Protein AF-A0A2K8XPC2-F1 (afdb_monomer_lite)

Sequence (151 aa):
MKENIKFSKEDTLYLNNLIKKIEDLEKYNDTEKNNITRNIITILVGLISVLVAFKGVNSPYTHVHLLFSATLISISLAILSGIVSLFRQVEESHRILMFQRENLSRRLNGNLHEKFEKDFPPKKMFLIFEYLFYIFSSLSIVLLAMYGILK

Radius of gyration: 24.39 Å; chains: 1; bounding box: 59×28×72 Å

Structure (mmCIF, N/CA/C/O backbone):
data_AF-A0A2K8XPC2-F1
#
_entry.id   AF-A0A2K8XPC2-F1
#
loop_
_atom_site.group_PDB
_atom_site.id
_atom_site.type_symbol
_atom_site.label_atom_id
_atom_site.label_alt_id
_atom_site.label_comp_id
_atom_site.label_asym_id
_atom_site.label_entity_id
_atom_site.label_seq_id
_atom_site.pdbx_PDB_ins_code
_atom_site.Cartn_x
_atom_site.Cartn_y
_atom_site.Cartn_z
_atom_site.occupancy
_atom_site.B_iso_or_equiv
_atom_site.auth_seq_id
_atom_site.auth_comp_id
_atom_site.auth_asym_id
_atom_site.auth_atom_id
_atom_site.pdbx_PDB_model_num
ATOM 1 N N . MET A 1 1 ? -26.076 4.222 46.287 1.00 39.81 1 MET A N 1
ATOM 2 C CA . MET A 1 1 ? -26.802 2.956 46.064 1.00 39.81 1 MET A CA 1
ATOM 3 C C . MET A 1 1 ? -26.461 2.510 44.646 1.00 39.81 1 MET A C 1
ATOM 5 O O . MET A 1 1 ? -26.926 3.140 43.712 1.00 39.81 1 MET A O 1
ATOM 9 N N . LYS A 1 2 ? -25.508 1.582 44.467 1.00 42.78 2 LYS A N 1
ATOM 10 C CA . LYS A 1 2 ? -25.155 1.060 43.134 1.00 42.78 2 LYS A CA 1
ATOM 11 C C . LYS A 1 2 ? -26.204 0.007 42.787 1.00 42.78 2 LYS A C 1
ATOM 13 O O . LYS A 1 2 ? -26.205 -1.053 43.408 1.00 42.78 2 LYS A O 1
ATOM 18 N N . GLU A 1 3 ? -27.128 0.328 41.887 1.00 47.31 3 GLU A N 1
ATOM 19 C CA . GLU A 1 3 ? -28.036 -0.673 41.329 1.00 47.31 3 GLU A CA 1
ATOM 20 C C . GLU A 1 3 ? -27.206 -1.777 40.676 1.00 47.31 3 GLU A C 1
ATOM 22 O O . GLU A 1 3 ? -26.305 -1.526 39.874 1.00 47.31 3 GLU A O 1
ATOM 27 N N . ASN A 1 4 ? -27.470 -3.010 41.092 1.00 50.19 4 ASN A N 1
ATOM 28 C CA . ASN A 1 4 ? -26.804 -4.193 40.582 1.00 5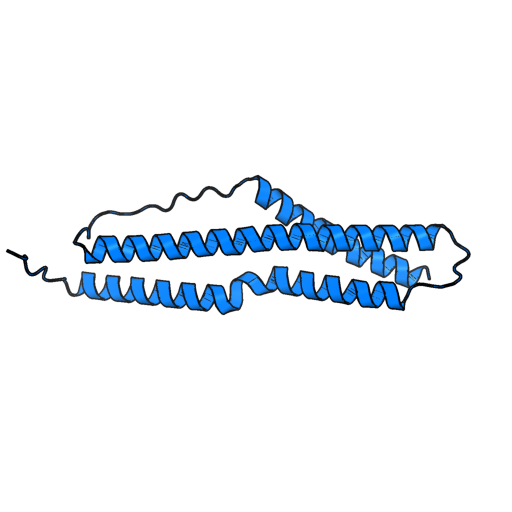0.19 4 ASN A CA 1
ATOM 29 C C . ASN A 1 4 ? -27.424 -4.488 39.210 1.00 50.19 4 ASN A C 1
ATOM 31 O O . ASN A 1 4 ? -28.465 -5.140 39.126 1.00 50.19 4 ASN A O 1
ATOM 35 N N . ILE A 1 5 ? -26.840 -3.923 38.151 1.00 60.69 5 ILE A N 1
ATOM 36 C CA . ILE A 1 5 ? -27.282 -4.131 36.769 1.00 60.69 5 ILE A CA 1
ATOM 37 C C . ILE A 1 5 ? -27.156 -5.629 36.464 1.00 60.69 5 ILE A C 1
ATOM 39 O O . ILE A 1 5 ? -26.062 -6.158 36.267 1.00 60.69 5 ILE A O 1
ATOM 43 N N . LYS A 1 6 ? -28.287 -6.341 36.474 1.00 66.38 6 LYS A N 1
ATOM 44 C CA . LYS A 1 6 ? -28.372 -7.740 36.050 1.00 66.38 6 LYS A CA 1
ATOM 45 C C . LYS A 1 6 ? -28.413 -7.765 34.526 1.00 66.38 6 LYS A C 1
ATOM 47 O O . LYS A 1 6 ? -29.462 -7.534 33.935 1.00 66.38 6 LYS A O 1
ATOM 52 N N . PHE A 1 7 ? -27.275 -8.046 33.903 1.00 65.81 7 PHE A N 1
ATOM 53 C CA . PHE A 1 7 ? -27.209 -8.280 32.462 1.00 65.81 7 PHE A CA 1
ATOM 54 C C . PHE A 1 7 ? -28.013 -9.531 32.083 1.00 65.81 7 PHE A C 1
ATOM 56 O O . PHE A 1 7 ? -27.899 -10.574 32.737 1.00 65.81 7 PHE A O 1
ATOM 63 N N . SER A 1 8 ? -28.807 -9.442 31.014 1.00 77.62 8 SER A N 1
ATOM 64 C CA . SER A 1 8 ? -29.453 -10.609 30.412 1.00 77.62 8 SER A CA 1
ATOM 65 C C . SER A 1 8 ? -28.401 -11.565 29.824 1.00 77.62 8 SER A C 1
ATOM 67 O O . SER A 1 8 ? -27.278 -11.174 29.483 1.00 77.62 8 SER A O 1
ATOM 69 N N . LYS A 1 9 ? -28.766 -12.842 29.638 1.00 78.38 9 LYS A N 1
ATOM 70 C CA . LYS A 1 9 ? -27.956 -13.790 28.845 1.00 78.38 9 LYS A CA 1
ATOM 71 C C . LYS A 1 9 ? -27.686 -13.264 27.428 1.00 78.38 9 LYS A C 1
ATOM 73 O O . LYS A 1 9 ? -26.629 -13.530 26.869 1.00 78.38 9 LYS A O 1
ATOM 78 N N . GLU A 1 10 ? -28.614 -12.496 26.868 1.00 77.94 10 GLU A N 1
ATOM 79 C CA . GLU A 1 10 ? -28.463 -11.881 25.545 1.00 77.94 10 GLU A CA 1
ATOM 80 C C . GLU A 1 10 ? -27.453 -10.724 25.565 1.00 77.94 10 GLU A C 1
ATOM 82 O O . GLU A 1 10 ? -26.595 -10.641 24.685 1.00 77.94 10 GLU A O 1
ATOM 87 N N . ASP A 1 11 ? -27.472 -9.894 26.613 1.00 76.25 11 ASP A N 1
ATOM 88 C CA . ASP A 1 11 ? -26.533 -8.776 26.769 1.00 76.25 11 ASP A CA 1
ATOM 89 C C . ASP A 1 11 ? -25.096 -9.266 26.968 1.00 76.25 11 ASP A C 1
ATOM 91 O O . ASP A 1 11 ? -24.157 -8.725 26.384 1.00 76.25 11 ASP A O 1
ATOM 95 N N . THR A 1 12 ? -24.922 -10.321 27.768 1.00 80.06 12 THR A N 1
ATOM 96 C CA . THR A 1 12 ? -23.609 -10.943 28.010 1.00 80.06 12 THR A CA 1
ATOM 97 C C . THR A 1 12 ? -23.042 -11.594 26.750 1.00 80.06 12 THR A C 1
ATOM 99 O O . THR A 1 12 ? -21.858 -11.427 26.452 1.00 80.06 12 THR A O 1
ATOM 102 N N . LEU A 1 13 ? -23.878 -12.277 25.962 1.00 83.19 13 LEU A N 1
ATOM 103 C CA . LEU A 1 13 ? -23.478 -12.835 24.670 1.00 83.19 13 LEU A CA 1
ATOM 104 C C . LEU A 1 13 ? -23.059 -11.731 23.687 1.00 83.19 13 LEU A C 1
ATOM 106 O O . LEU A 1 13 ? -22.034 -11.848 23.014 1.00 83.19 13 LEU A O 1
ATOM 110 N N . TYR A 1 14 ? -23.818 -10.637 23.629 1.00 77.12 14 TYR A N 1
ATOM 111 C CA . TYR A 1 14 ? -23.506 -9.501 22.767 1.00 77.12 14 TYR A CA 1
ATOM 112 C C . TYR A 1 14 ? -22.215 -8.780 23.186 1.00 77.12 14 TYR A C 1
ATOM 114 O O . TYR A 1 14 ? -21.392 -8.449 22.331 1.00 77.12 14 TYR A O 1
ATOM 122 N N . LEU A 1 15 ? -21.997 -8.581 24.490 1.00 80.81 15 LEU A N 1
ATOM 123 C CA . LEU A 1 15 ? -20.759 -8.018 25.040 1.00 80.81 15 LEU A CA 1
ATOM 124 C C . LEU A 1 15 ? -19.542 -8.878 24.692 1.00 80.81 15 LEU A C 1
ATOM 126 O O . LEU A 1 15 ? -18.541 -8.344 24.220 1.00 80.81 15 LEU A O 1
ATOM 130 N N . ASN A 1 16 ? -19.646 -10.200 24.839 1.00 85.06 16 ASN A N 1
ATOM 131 C CA . ASN A 1 16 ? -18.579 -11.119 24.444 1.00 85.06 16 ASN A CA 1
ATOM 132 C C . ASN A 1 16 ? -18.283 -11.042 22.939 1.00 85.06 16 ASN A C 1
ATOM 134 O O . ASN A 1 16 ? -17.119 -11.041 22.542 1.00 85.06 16 ASN A O 1
ATOM 138 N N . ASN A 1 17 ? -19.311 -10.904 22.096 1.00 85.25 17 ASN A N 1
ATOM 139 C CA . ASN A 1 17 ? -19.127 -10.707 20.656 1.00 85.25 17 ASN A CA 1
ATOM 140 C C . ASN A 1 17 ? -18.446 -9.367 20.330 1.00 85.25 17 ASN A C 1
ATOM 142 O O . ASN A 1 17 ? -17.618 -9.310 19.423 1.00 85.25 17 ASN A O 1
ATOM 146 N N . LEU A 1 18 ? -18.760 -8.295 21.065 1.00 81.75 18 LEU A N 1
ATOM 147 C CA . LEU A 1 18 ? -18.097 -6.992 20.938 1.00 81.75 18 LEU A CA 1
ATOM 148 C C . LEU A 1 18 ? -16.624 -7.053 21.350 1.00 81.75 18 LEU A C 1
ATOM 150 O O . LEU A 1 18 ? -15.778 -6.538 20.625 1.00 81.75 18 LEU A O 1
ATOM 154 N N . ILE A 1 19 ? -16.321 -7.696 22.480 1.00 87.19 19 ILE A N 1
ATOM 155 C CA . ILE A 1 19 ? -14.948 -7.894 22.966 1.00 87.19 19 ILE A CA 1
ATOM 156 C C . ILE A 1 19 ? -14.147 -8.683 21.936 1.00 87.19 19 ILE A C 1
ATOM 158 O O . ILE A 1 19 ? -13.106 -8.216 21.484 1.00 87.19 19 ILE A O 1
ATOM 162 N N . LYS A 1 20 ? -14.686 -9.818 21.478 1.00 88.56 20 LYS A N 1
ATOM 163 C CA . LYS A 1 20 ? -14.045 -10.637 20.449 1.00 88.56 20 LYS A CA 1
ATOM 164 C C . LYS A 1 20 ? -13.814 -9.848 19.161 1.00 88.56 20 LYS A C 1
ATOM 166 O O . LYS A 1 20 ? -12.740 -9.915 18.586 1.00 88.56 20 LYS A O 1
ATOM 171 N N . LYS A 1 21 ? -14.781 -9.027 18.743 1.00 83.81 21 LYS A N 1
ATOM 172 C CA . LYS A 1 21 ? -14.632 -8.153 17.573 1.00 83.81 21 LYS A CA 1
ATOM 173 C C . LYS A 1 21 ? -13.529 -7.107 17.754 1.00 83.81 21 LYS A C 1
ATOM 175 O O . LYS A 1 21 ? -12.854 -6.786 16.783 1.00 83.81 21 LYS A O 1
ATOM 180 N N . ILE A 1 22 ? -13.354 -6.552 18.953 1.00 86.19 22 ILE A N 1
ATOM 181 C CA . ILE A 1 22 ? -12.257 -5.618 19.249 1.00 86.19 22 ILE A CA 1
ATOM 182 C C . ILE A 1 22 ? -10.915 -6.349 19.196 1.00 86.19 22 ILE A C 1
ATOM 184 O O . ILE A 1 22 ? -10.009 -5.860 18.531 1.00 86.19 22 ILE A O 1
ATOM 188 N N . GLU A 1 23 ? -10.808 -7.525 19.819 1.00 85.81 23 GLU A N 1
ATOM 189 C CA . GLU A 1 23 ? -9.597 -8.356 19.768 1.00 85.81 23 GLU A CA 1
ATOM 190 C C . GLU A 1 23 ? -9.244 -8.767 18.333 1.00 85.81 23 GLU A C 1
ATOM 192 O O . GLU A 1 23 ? -8.084 -8.698 17.929 1.00 85.81 23 GLU A O 1
ATOM 197 N N . ASP A 1 24 ? -10.246 -9.155 17.543 1.00 84.44 24 ASP A N 1
ATOM 198 C CA . ASP A 1 24 ? -10.077 -9.501 16.136 1.00 84.44 24 ASP A CA 1
ATOM 199 C C . ASP A 1 24 ? -9.631 -8.275 15.328 1.00 84.44 24 ASP A C 1
ATOM 201 O O . ASP A 1 24 ? -8.732 -8.388 14.503 1.00 84.44 24 ASP A O 1
ATOM 205 N N . LEU A 1 25 ? -10.192 -7.085 15.578 1.00 80.44 25 LEU A N 1
ATOM 206 C CA . LEU A 1 25 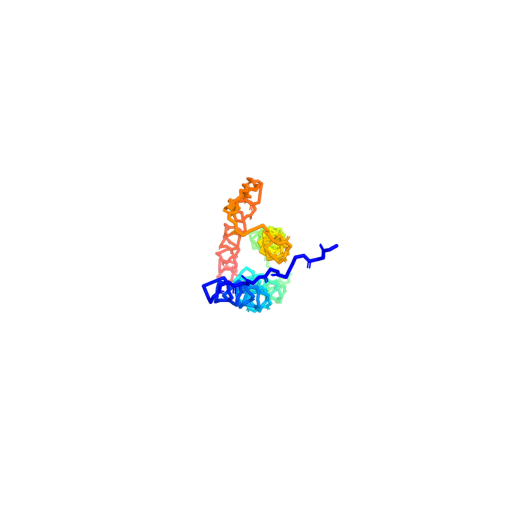? -9.772 -5.841 14.919 1.00 80.44 25 LEU A CA 1
ATOM 207 C C . LEU A 1 25 ? -8.357 -5.404 15.317 1.00 80.44 25 LEU A C 1
ATOM 209 O O . LEU A 1 25 ? -7.634 -4.888 14.468 1.00 80.44 25 LEU A O 1
ATOM 213 N N . GLU A 1 26 ? -7.959 -5.606 16.573 1.00 78.94 26 GLU A N 1
ATOM 214 C CA . GLU A 1 26 ? -6.596 -5.362 17.058 1.00 78.94 26 GLU A CA 1
ATOM 215 C C . GLU A 1 26 ? -5.601 -6.286 16.357 1.00 78.94 26 GLU A C 1
ATOM 217 O O . GLU A 1 26 ? -4.661 -5.808 15.723 1.00 78.94 26 GLU A O 1
ATOM 222 N N . LYS A 1 27 ? -5.876 -7.595 16.346 1.00 77.69 27 LYS A N 1
ATOM 223 C CA . LYS A 1 27 ? -5.049 -8.576 15.629 1.00 77.69 27 LYS A CA 1
ATOM 224 C C . LYS A 1 27 ? -4.999 -8.308 14.128 1.00 77.69 27 LYS A C 1
ATOM 226 O O . LYS A 1 27 ? -3.940 -8.426 13.517 1.00 77.69 27 LYS A O 1
ATOM 231 N N . TYR A 1 28 ? -6.127 -7.949 13.522 1.00 67.88 28 TYR A N 1
ATOM 232 C CA . TYR A 1 28 ? -6.236 -7.723 12.082 1.00 67.88 28 TYR A CA 1
ATOM 233 C C . TYR A 1 28 ? -5.528 -6.438 11.627 1.00 67.88 28 TYR A C 1
ATOM 235 O O . TYR A 1 28 ? -4.959 -6.403 10.532 1.00 67.88 28 TYR A O 1
ATOM 243 N N . ASN A 1 29 ? -5.504 -5.403 12.476 1.00 64.75 29 ASN A N 1
ATOM 244 C CA . ASN A 1 29 ? -4.685 -4.207 12.257 1.00 64.75 29 ASN A CA 1
ATOM 245 C C . ASN A 1 29 ? -3.193 -4.514 12.240 1.00 64.75 29 ASN A C 1
ATOM 247 O O . ASN A 1 29 ? -2.459 -3.937 11.435 1.00 64.75 29 ASN A O 1
ATOM 251 N N . ASP A 1 30 ? -2.769 -5.431 13.105 1.00 59.78 30 ASP A N 1
ATOM 252 C CA . ASP A 1 30 ? -1.370 -5.818 13.214 1.00 59.78 30 ASP A CA 1
ATOM 253 C C . ASP A 1 30 ? -0.913 -6.734 12.067 1.00 59.78 30 ASP A C 1
ATOM 255 O O . ASP A 1 30 ? 0.286 -6.789 11.789 1.00 59.78 30 ASP A O 1
ATOM 259 N N . THR A 1 31 ? -1.822 -7.438 11.373 1.00 56.59 31 THR A N 1
ATOM 260 C CA . THR A 1 31 ? -1.418 -8.585 10.535 1.00 56.59 31 THR A CA 1
ATOM 261 C C . THR A 1 31 ? -1.828 -8.579 9.060 1.00 56.59 31 THR A C 1
ATOM 263 O O . THR A 1 31 ? -1.047 -9.101 8.265 1.00 56.59 31 THR A O 1
ATOM 266 N N . GLU A 1 32 ? -2.966 -8.009 8.629 1.00 56.19 32 GLU A N 1
ATOM 267 C CA . GLU A 1 32 ? -3.480 -8.331 7.275 1.00 56.19 32 GLU A CA 1
ATOM 268 C C . GLU A 1 32 ? -3.832 -7.154 6.360 1.00 56.19 32 GLU A C 1
ATOM 270 O O . GLU A 1 32 ? -3.458 -7.175 5.183 1.00 56.19 32 GLU A O 1
ATOM 275 N N . LYS A 1 33 ? -4.510 -6.103 6.839 1.00 53.56 33 LYS A N 1
ATOM 276 C CA . LYS A 1 33 ? -5.032 -5.074 5.912 1.00 53.56 33 LYS A CA 1
ATOM 277 C C . LYS A 1 33 ? -3.963 -4.163 5.302 1.00 53.56 33 LYS A C 1
ATOM 279 O O . LYS A 1 33 ? -4.150 -3.660 4.200 1.00 53.56 33 LYS A O 1
ATOM 284 N N . ASN A 1 34 ? -2.822 -4.014 5.970 1.00 58.69 34 ASN A N 1
ATOM 285 C CA . ASN A 1 34 ? -1.731 -3.141 5.530 1.00 58.69 34 ASN A CA 1
ATOM 286 C C . ASN A 1 34 ? -0.724 -3.825 4.588 1.00 58.69 34 ASN A C 1
ATOM 288 O O . ASN A 1 34 ? 0.245 -3.189 4.171 1.00 58.69 34 ASN A O 1
ATOM 292 N N . ASN A 1 35 ? -0.917 -5.101 4.237 1.00 68.88 35 ASN A N 1
ATOM 293 C CA . ASN A 1 35 ? 0.116 -5.855 3.525 1.00 68.88 35 ASN A CA 1
ATOM 294 C C . ASN A 1 35 ? 0.241 -5.470 2.051 1.00 68.88 35 ASN A C 1
ATOM 296 O O . ASN A 1 35 ? 1.356 -5.402 1.557 1.00 68.88 35 ASN A O 1
ATOM 300 N N . ILE A 1 36 ? -0.840 -5.158 1.330 1.00 81.00 36 ILE A N 1
ATOM 301 C CA . ILE A 1 36 ? -0.743 -4.955 -0.129 1.00 81.00 36 ILE A CA 1
ATOM 302 C C . ILE A 1 36 ? 0.032 -3.677 -0.470 1.00 81.00 36 ILE A C 1
ATOM 304 O O . ILE A 1 36 ? 1.041 -3.743 -1.170 1.00 81.00 36 ILE A O 1
ATOM 308 N N . THR A 1 37 ? -0.390 -2.518 0.048 1.00 83.25 37 THR A N 1
ATOM 309 C CA . THR A 1 37 ? 0.305 -1.242 -0.201 1.00 83.25 37 THR A CA 1
ATOM 310 C C . THR A 1 37 ? 1.746 -1.297 0.306 1.00 83.25 37 THR A C 1
ATOM 312 O O . THR A 1 37 ? 2.657 -0.853 -0.391 1.00 83.25 37 THR A O 1
ATOM 315 N N . ARG A 1 38 ? 1.979 -1.907 1.477 1.00 85.88 38 ARG A N 1
ATOM 316 C CA . ARG A 1 38 ? 3.323 -2.088 2.037 1.00 85.88 38 ARG A CA 1
ATOM 317 C C . ARG A 1 38 ? 4.194 -2.990 1.163 1.00 85.88 38 ARG A C 1
ATOM 319 O O . ARG A 1 38 ? 5.320 -2.610 0.872 1.00 85.88 38 ARG A O 1
ATOM 326 N N . ASN A 1 39 ? 3.666 -4.116 0.687 1.00 89.44 39 ASN A N 1
ATOM 327 C CA . ASN A 1 39 ? 4.377 -5.038 -0.201 1.00 89.44 39 ASN A CA 1
ATOM 328 C C . ASN A 1 39 ? 4.733 -4.365 -1.527 1.00 89.44 39 ASN A C 1
ATOM 330 O O . ASN A 1 39 ? 5.864 -4.497 -1.985 1.00 89.44 39 ASN A O 1
ATOM 334 N N . ILE A 1 40 ? 3.809 -3.601 -2.118 1.00 90.12 40 ILE A N 1
ATOM 335 C CA . ILE A 1 40 ? 4.087 -2.834 -3.338 1.00 90.12 40 ILE A CA 1
ATOM 336 C C . ILE A 1 40 ? 5.206 -1.818 -3.077 1.00 90.12 40 ILE A C 1
ATOM 338 O O . ILE A 1 40 ? 6.146 -1.754 -3.861 1.00 90.12 40 ILE A O 1
ATOM 342 N N . ILE A 1 41 ? 5.172 -1.076 -1.964 1.00 91.25 41 ILE A N 1
ATOM 343 C CA . ILE A 1 41 ? 6.258 -0.150 -1.600 1.00 91.25 41 ILE A CA 1
ATOM 344 C C . ILE A 1 41 ? 7.587 -0.898 -1.432 1.00 91.25 41 ILE A C 1
ATOM 346 O O . ILE A 1 41 ? 8.602 -0.445 -1.951 1.00 91.25 41 ILE A O 1
ATOM 350 N N . THR A 1 42 ? 7.601 -2.049 -0.758 1.00 91.94 42 THR A N 1
ATOM 351 C CA . THR A 1 42 ? 8.809 -2.875 -0.609 1.00 91.94 42 THR A CA 1
ATOM 352 C C . THR A 1 42 ? 9.365 -3.311 -1.965 1.00 91.94 42 THR A C 1
ATOM 354 O O . THR A 1 42 ? 10.571 -3.208 -2.189 1.00 91.94 42 THR A O 1
ATOM 357 N N . ILE A 1 43 ? 8.498 -3.731 -2.891 1.00 92.44 43 ILE A N 1
ATOM 358 C CA . ILE A 1 43 ? 8.887 -4.069 -4.264 1.00 92.44 43 ILE A CA 1
ATOM 359 C C . ILE A 1 43 ? 9.468 -2.836 -4.963 1.00 92.44 43 ILE A C 1
ATOM 361 O O . ILE A 1 43 ? 10.559 -2.923 -5.515 1.00 92.44 43 ILE A O 1
ATOM 365 N N . LEU A 1 44 ? 8.798 -1.682 -4.892 1.00 92.31 44 LEU A N 1
ATOM 366 C CA . LEU A 1 44 ? 9.258 -0.426 -5.494 1.00 92.31 44 LEU A CA 1
ATOM 367 C C . LEU A 1 44 ? 10.637 -0.001 -4.969 1.00 92.31 44 LEU A C 1
ATOM 369 O O . LEU A 1 44 ? 11.493 0.388 -5.759 1.00 92.31 44 LEU A O 1
ATOM 373 N N . VAL A 1 45 ? 10.889 -0.127 -3.663 1.00 92.56 45 VAL A N 1
ATOM 374 C CA . VAL A 1 45 ? 12.213 0.124 -3.070 1.00 92.56 45 VAL A CA 1
ATOM 375 C C . VAL A 1 45 ? 13.253 -0.856 -3.622 1.00 92.56 45 VAL A C 1
ATOM 377 O O . VAL A 1 45 ? 14.350 -0.441 -3.989 1.00 92.56 45 VAL A O 1
ATOM 380 N N . GLY A 1 46 ? 12.908 -2.139 -3.758 1.00 91.69 46 GLY A N 1
ATOM 381 C CA . GLY A 1 46 ? 13.766 -3.126 -4.419 1.00 91.69 46 GLY A CA 1
ATOM 382 C C . GLY A 1 46 ? 14.069 -2.771 -5.879 1.00 91.69 46 GLY A C 1
ATOM 383 O O . GLY A 1 46 ? 15.212 -2.899 -6.322 1.00 91.69 46 GLY A O 1
ATOM 384 N N . LEU A 1 47 ? 13.082 -2.248 -6.615 1.00 89.50 47 LEU A N 1
ATOM 385 C CA . LEU A 1 47 ? 13.257 -1.795 -7.996 1.00 89.50 47 LEU A CA 1
ATOM 386 C C . LEU A 1 47 ? 14.215 -0.605 -8.109 1.00 89.50 47 LEU A C 1
ATOM 388 O O . LEU A 1 47 ? 14.912 -0.512 -9.114 1.00 89.50 47 LEU A O 1
ATOM 392 N N . ILE A 1 48 ? 14.318 0.264 -7.096 1.00 90.94 48 ILE A N 1
ATOM 393 C CA . ILE A 1 48 ? 15.345 1.323 -7.072 1.00 90.94 48 ILE A CA 1
ATOM 394 C C . ILE A 1 48 ? 16.742 0.700 -7.069 1.00 90.94 48 ILE A C 1
ATOM 396 O O . ILE A 1 48 ? 17.594 1.116 -7.852 1.00 90.94 48 ILE A O 1
ATOM 400 N N . SER A 1 49 ? 16.976 -0.315 -6.232 1.00 88.88 49 SER A N 1
ATOM 401 C CA . SER A 1 49 ? 18.265 -1.017 -6.177 1.00 88.88 49 SER A CA 1
ATOM 402 C C . SER A 1 49 ? 18.617 -1.652 -7.522 1.00 88.88 49 SER A C 1
ATOM 404 O O . SER A 1 49 ? 19.751 -1.523 -7.982 1.00 88.88 49 SER A O 1
ATOM 406 N N . VAL A 1 50 ? 17.637 -2.277 -8.186 1.00 86.44 50 VAL A N 1
ATOM 407 C CA . VAL A 1 50 ? 17.802 -2.810 -9.548 1.00 86.44 50 VAL A CA 1
ATOM 408 C C . VAL A 1 50 ? 18.127 -1.677 -10.520 1.00 86.44 50 VAL A C 1
ATOM 410 O O . VAL A 1 50 ? 19.136 -1.735 -11.210 1.00 86.44 50 VAL A O 1
ATOM 413 N N . LEU A 1 51 ? 17.337 -0.605 -10.541 1.00 87.31 51 LEU A N 1
ATOM 414 C CA . LEU A 1 51 ? 17.544 0.527 -11.442 1.00 87.31 51 LEU A CA 1
ATOM 415 C C . LEU A 1 51 ? 18.962 1.110 -11.297 1.00 87.31 51 LEU A C 1
ATOM 417 O O . LEU A 1 51 ? 19.650 1.306 -12.296 1.00 87.31 51 LEU A O 1
ATOM 421 N N . VAL A 1 52 ? 19.433 1.315 -10.063 1.00 85.69 52 VAL A N 1
ATOM 42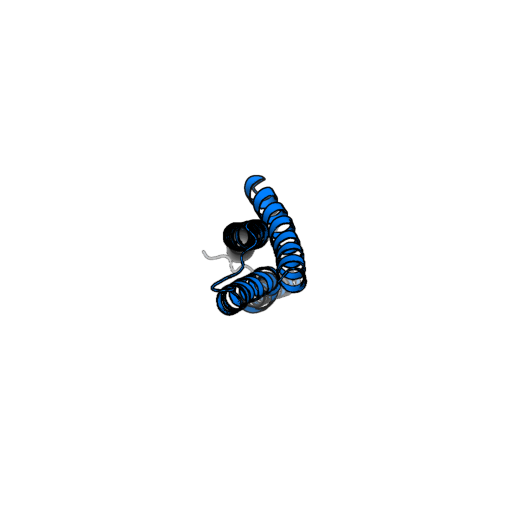2 C CA . VAL A 1 52 ? 20.782 1.826 -9.772 1.00 85.69 52 VAL A CA 1
ATOM 423 C C . VAL A 1 52 ? 21.870 0.843 -10.208 1.00 85.69 52 VAL A C 1
ATOM 425 O O . VAL A 1 52 ? 22.838 1.269 -10.839 1.00 85.69 52 VAL A O 1
ATOM 428 N N . ALA A 1 53 ? 21.710 -0.457 -9.944 1.00 84.62 53 ALA A N 1
ATOM 429 C CA . ALA A 1 53 ? 22.655 -1.485 -10.393 1.00 84.62 53 ALA A CA 1
ATOM 430 C C . ALA A 1 53 ? 22.744 -1.563 -11.927 1.00 84.62 53 ALA A C 1
ATOM 432 O O . ALA A 1 53 ? 23.810 -1.809 -12.490 1.00 84.62 53 ALA A O 1
ATOM 433 N N . PHE A 1 54 ? 21.633 -1.298 -12.614 1.00 78.25 54 PHE A N 1
ATOM 434 C CA . PHE A 1 54 ? 21.558 -1.265 -14.068 1.00 78.25 54 PHE A CA 1
ATOM 435 C C . PHE A 1 54 ? 21.914 0.103 -14.669 1.00 78.25 54 PHE A C 1
ATOM 437 O O . PHE A 1 54 ? 21.819 0.251 -15.889 1.00 78.25 54 PHE A O 1
ATOM 444 N N . LYS A 1 55 ? 22.392 1.088 -13.899 1.00 79.12 55 LYS A N 1
ATOM 445 C CA . LYS A 1 55 ? 22.834 2.375 -14.454 1.00 79.12 55 LYS A CA 1
ATOM 446 C C . LYS A 1 55 ? 24.013 2.166 -15.417 1.00 79.12 55 LYS A C 1
ATOM 448 O O . LYS A 1 55 ? 25.137 1.890 -15.007 1.00 79.12 55 LYS A O 1
ATOM 453 N N . GLY A 1 56 ? 23.761 2.292 -16.720 1.00 67.44 56 GLY A N 1
ATOM 454 C CA . GLY A 1 56 ? 24.806 2.230 -17.744 1.00 67.44 56 GLY A CA 1
ATOM 455 C C . GLY A 1 56 ? 25.728 3.445 -17.646 1.00 67.44 56 GLY A C 1
ATOM 456 O O . GLY A 1 56 ? 25.274 4.568 -17.840 1.00 67.44 56 GLY A O 1
ATOM 457 N N . VAL A 1 57 ? 27.013 3.221 -17.354 1.00 63.81 57 VAL A N 1
ATOM 458 C CA . VAL A 1 57 ? 28.007 4.295 -17.158 1.00 63.81 57 VAL A CA 1
ATOM 459 C C . VAL A 1 57 ? 28.213 5.121 -18.437 1.00 63.81 57 VAL A C 1
ATOM 461 O O . VAL A 1 57 ? 28.455 6.316 -18.340 1.00 63.81 57 VAL A O 1
ATOM 464 N N . ASN A 1 58 ? 28.018 4.524 -19.621 1.00 60.69 58 ASN A N 1
ATOM 465 C CA . ASN A 1 58 ? 28.348 5.135 -20.914 1.00 60.69 58 ASN A CA 1
ATOM 466 C C . ASN A 1 58 ? 27.289 4.870 -22.003 1.00 60.69 58 ASN A C 1
ATOM 468 O O . ASN A 1 58 ? 27.646 4.485 -23.113 1.00 60.69 58 ASN A O 1
ATOM 472 N N . SER A 1 59 ? 25.987 5.021 -21.721 1.00 65.88 59 SER A N 1
ATOM 473 C CA . SER A 1 59 ? 25.012 4.996 -22.827 1.00 65.88 59 SER A CA 1
ATOM 474 C C . SER A 1 59 ? 25.145 6.287 -23.649 1.00 65.88 59 SER A C 1
ATOM 476 O O . SER A 1 59 ? 24.948 7.365 -23.078 1.00 65.88 59 SER A O 1
ATOM 478 N N . PRO A 1 60 ? 25.462 6.211 -24.959 1.00 67.06 60 PRO A N 1
ATOM 479 C CA . PRO A 1 60 ? 25.579 7.386 -25.825 1.00 67.06 60 PRO A CA 1
ATOM 480 C C . PRO A 1 60 ? 24.211 8.002 -26.162 1.00 67.06 60 PRO A C 1
ATOM 482 O O . PRO A 1 60 ? 24.142 9.075 -26.757 1.00 67.06 60 PRO A O 1
ATOM 485 N N . TYR A 1 61 ? 23.113 7.338 -25.788 1.00 77.31 61 TYR A N 1
ATOM 486 C CA . TYR A 1 61 ? 21.759 7.740 -26.140 1.00 77.31 61 TYR A CA 1
ATOM 487 C C . TYR A 1 61 ? 21.099 8.547 -25.016 1.00 77.31 61 TYR A C 1
ATOM 489 O O . TYR A 1 61 ? 20.739 8.015 -23.963 1.00 77.31 61 TYR A O 1
ATOM 497 N N . THR A 1 62 ? 20.846 9.833 -25.270 1.00 78.94 62 THR A N 1
ATOM 498 C CA . THR A 1 62 ? 20.148 10.759 -24.354 1.00 78.94 62 THR A CA 1
ATOM 499 C C . THR A 1 62 ? 18.789 10.226 -23.882 1.00 78.94 62 THR A C 1
ATOM 501 O O . THR A 1 62 ? 18.399 10.435 -22.733 1.00 78.94 62 THR A O 1
ATOM 504 N N . HIS A 1 63 ? 18.079 9.478 -24.733 1.00 80.50 63 HIS A N 1
ATOM 505 C CA . HIS A 1 63 ? 16.777 8.890 -24.402 1.00 80.50 63 HIS A CA 1
ATOM 506 C C . HIS A 1 63 ? 16.846 7.870 -23.254 1.00 80.50 63 HIS A C 1
ATOM 508 O O . HIS A 1 63 ? 15.914 7.788 -22.457 1.00 80.50 63 HIS A O 1
ATOM 514 N N . VAL A 1 64 ? 17.962 7.147 -23.111 1.00 83.50 64 VAL A N 1
ATOM 515 C CA . VAL A 1 64 ? 18.160 6.160 -22.036 1.00 83.50 64 VAL A CA 1
ATOM 516 C C . VAL A 1 64 ? 18.331 6.857 -20.681 1.00 83.50 64 VAL A C 1
ATOM 518 O O . VAL A 1 64 ? 17.776 6.407 -19.680 1.00 83.50 64 VAL A O 1
ATOM 521 N N . HIS A 1 65 ? 19.021 8.004 -20.643 1.00 83.44 65 HIS A N 1
ATOM 522 C CA . HIS A 1 65 ? 19.161 8.826 -19.429 1.00 83.44 65 HIS A CA 1
ATOM 523 C C . HIS A 1 65 ? 17.843 9.493 -19.014 1.00 83.44 65 HIS A C 1
ATOM 525 O O . HIS A 1 65 ? 17.536 9.578 -17.820 1.00 83.44 65 HIS A O 1
ATOM 531 N N . LEU A 1 66 ? 17.037 9.926 -19.990 1.00 85.75 66 LEU A N 1
ATOM 532 C CA . LEU A 1 66 ? 15.693 10.458 -19.744 1.00 85.75 66 LEU A CA 1
ATOM 533 C C . LEU A 1 66 ? 14.760 9.383 -19.175 1.00 85.75 66 LEU A C 1
ATOM 535 O O . LEU A 1 66 ? 14.098 9.636 -18.171 1.00 85.75 66 LEU A O 1
ATOM 539 N N . LEU A 1 67 ? 14.752 8.178 -19.755 1.00 86.69 67 LEU A N 1
ATOM 540 C CA . LEU A 1 67 ? 13.975 7.041 -19.246 1.00 86.69 67 LEU A CA 1
ATOM 541 C C . LEU A 1 67 ? 14.399 6.643 -17.830 1.00 86.69 67 LEU A C 1
ATOM 543 O O . LEU A 1 67 ? 13.539 6.432 -16.974 1.00 86.69 67 LEU A O 1
ATOM 547 N N . PHE A 1 68 ? 15.704 6.602 -17.553 1.00 87.81 68 PHE A N 1
ATOM 548 C CA . PHE A 1 68 ? 16.226 6.337 -16.211 1.00 87.81 68 PHE A CA 1
ATOM 549 C C . PHE A 1 68 ? 15.694 7.352 -15.188 1.00 87.81 68 PHE A C 1
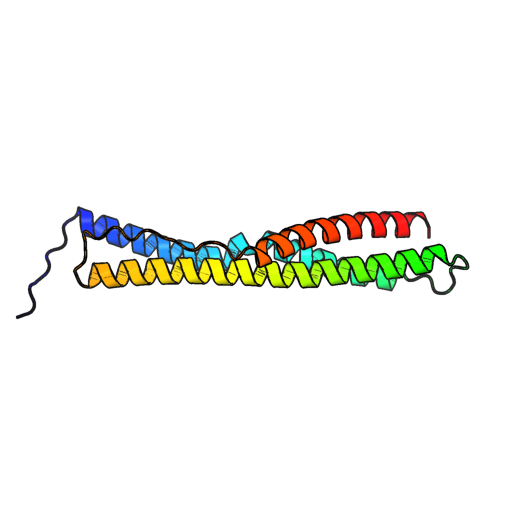ATOM 551 O O . PHE A 1 68 ? 15.142 6.977 -14.153 1.00 87.81 68 PHE A O 1
ATOM 558 N N . SER A 1 69 ? 15.803 8.644 -15.509 1.00 89.75 69 SER A N 1
ATOM 559 C CA . SER A 1 69 ? 15.360 9.734 -14.632 1.00 89.75 69 SER A CA 1
ATOM 560 C C . SER A 1 69 ? 13.841 9.722 -14.434 1.00 89.75 69 SER A C 1
ATOM 562 O O . SER A 1 69 ? 13.363 9.848 -13.308 1.00 89.75 69 SER A O 1
ATOM 564 N N . ALA A 1 70 ? 13.076 9.502 -15.508 1.00 90.62 70 ALA A N 1
ATOM 565 C CA . ALA A 1 70 ? 11.621 9.396 -15.456 1.00 90.62 70 ALA A CA 1
ATOM 566 C C . ALA A 1 70 ? 11.163 8.209 -14.594 1.00 90.62 70 ALA A C 1
ATOM 568 O O . ALA A 1 70 ? 10.246 8.357 -13.787 1.00 90.62 70 ALA A O 1
ATOM 569 N N . THR A 1 71 ? 11.835 7.058 -14.708 1.00 90.69 71 THR A N 1
ATOM 570 C CA . THR A 1 71 ? 11.556 5.871 -13.884 1.00 90.69 71 THR A CA 1
ATOM 571 C C . THR A 1 71 ? 11.818 6.164 -12.408 1.00 90.69 71 THR A C 1
ATOM 573 O O . THR A 1 71 ? 10.976 5.869 -11.564 1.00 90.69 71 THR A O 1
ATOM 576 N N . LE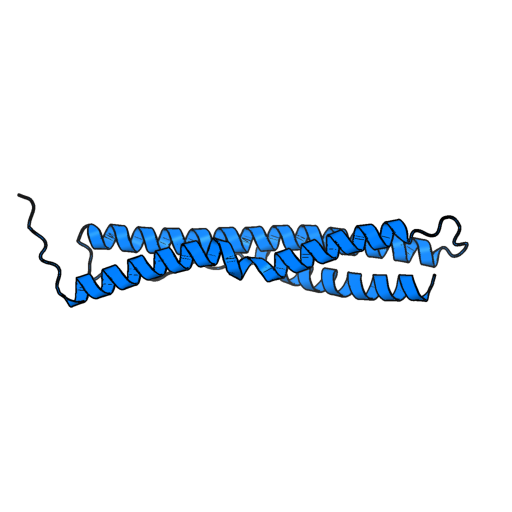U A 1 72 ? 12.939 6.817 -12.086 1.00 91.62 72 LEU A N 1
ATOM 577 C CA . LEU A 1 72 ? 13.301 7.165 -10.709 1.00 91.62 72 LEU A CA 1
ATOM 578 C C . LEU A 1 72 ? 12.285 8.133 -10.080 1.00 91.62 72 LEU A C 1
ATOM 580 O O . LEU A 1 72 ? 11.826 7.911 -8.956 1.00 91.62 72 LEU A O 1
ATOM 584 N N . ILE A 1 73 ? 11.881 9.171 -10.819 1.00 93.31 73 ILE A N 1
ATOM 585 C CA . ILE A 1 73 ? 10.857 10.130 -10.377 1.00 93.31 73 ILE A CA 1
ATOM 586 C C . ILE A 1 73 ? 9.511 9.423 -10.178 1.00 93.31 73 ILE A C 1
ATOM 588 O O . ILE A 1 73 ? 8.858 9.624 -9.155 1.00 93.31 73 ILE A O 1
ATOM 592 N N . SER A 1 74 ? 9.117 8.559 -11.117 1.00 93.69 74 SER A N 1
ATOM 593 C CA . SER A 1 74 ? 7.873 7.788 -11.046 1.00 93.69 74 SER A CA 1
ATOM 594 C C . SER A 1 74 ? 7.828 6.883 -9.809 1.00 93.69 74 SER A C 1
ATOM 596 O O . SER A 1 74 ? 6.859 6.937 -9.050 1.00 93.69 74 SER A O 1
ATOM 598 N N . ILE A 1 75 ? 8.902 6.128 -9.539 1.00 93.69 75 ILE A N 1
ATOM 599 C CA . ILE A 1 75 ? 9.006 5.278 -8.342 1.00 93.69 75 ILE A CA 1
ATOM 600 C C . ILE A 1 75 ? 8.945 6.127 -7.066 1.00 93.69 75 ILE A C 1
ATOM 602 O O . ILE A 1 75 ? 8.238 5.776 -6.124 1.00 93.69 75 ILE A O 1
ATOM 606 N N . SER A 1 76 ? 9.642 7.263 -7.035 1.00 92.94 76 SER A N 1
ATOM 607 C CA . SER A 1 76 ? 9.660 8.155 -5.868 1.00 92.94 76 SER A CA 1
ATOM 608 C C . SER A 1 76 ? 8.266 8.711 -5.556 1.00 92.94 76 SER A C 1
ATOM 610 O O . SER A 1 76 ? 7.832 8.697 -4.403 1.00 92.94 76 SER A O 1
ATOM 612 N N . LEU A 1 77 ? 7.528 9.143 -6.585 1.00 93.44 77 LEU A N 1
ATOM 613 C CA . LEU A 1 77 ? 6.146 9.609 -6.448 1.00 93.44 77 LEU A CA 1
ATOM 614 C C . LEU A 1 77 ? 5.200 8.485 -6.014 1.00 93.44 77 LEU A C 1
ATOM 616 O O . LEU A 1 77 ? 4.326 8.719 -5.174 1.00 93.44 77 LEU A O 1
ATOM 620 N N . ALA A 1 78 ? 5.391 7.265 -6.524 1.00 93.69 78 ALA A N 1
ATOM 621 C CA . ALA A 1 78 ? 4.649 6.093 -6.071 1.00 93.69 78 ALA A CA 1
ATOM 622 C C . ALA A 1 78 ? 4.914 5.818 -4.580 1.00 93.69 78 ALA A C 1
ATOM 624 O O . ALA A 1 78 ? 3.978 5.722 -3.799 1.00 93.69 78 ALA A O 1
ATOM 625 N N . ILE A 1 79 ? 6.169 5.785 -4.128 1.00 93.38 79 ILE A N 1
ATOM 626 C CA . ILE A 1 79 ? 6.479 5.534 -2.710 1.00 93.38 79 ILE A CA 1
ATOM 627 C C . ILE A 1 79 ? 5.862 6.612 -1.807 1.00 93.38 79 ILE A C 1
ATOM 629 O O . ILE A 1 79 ? 5.203 6.275 -0.823 1.00 93.38 79 ILE A O 1
ATOM 633 N N . LEU A 1 80 ? 6.013 7.896 -2.149 1.00 93.25 80 LEU A N 1
ATOM 634 C CA . LEU A 1 80 ? 5.457 8.998 -1.354 1.00 93.25 80 LEU A CA 1
ATOM 635 C C . LEU A 1 80 ? 3.928 8.926 -1.252 1.00 93.25 80 LEU A C 1
ATOM 637 O O . LEU A 1 80 ? 3.374 9.009 -0.155 1.00 93.25 80 LEU A O 1
ATOM 641 N N . SER A 1 81 ? 3.240 8.730 -2.378 1.00 91.88 81 SER A N 1
ATOM 642 C CA . SER A 1 81 ? 1.777 8.591 -2.392 1.00 91.88 81 SER A CA 1
ATOM 643 C C . SER A 1 81 ? 1.300 7.321 -1.675 1.00 91.88 81 SER A C 1
ATOM 645 O O . SER A 1 81 ? 0.302 7.363 -0.952 1.00 91.88 81 SER A O 1
ATOM 647 N N . GLY A 1 82 ? 2.048 6.221 -1.782 1.00 89.00 82 GLY A N 1
ATOM 648 C CA . GLY A 1 82 ? 1.794 4.973 -1.065 1.00 89.00 82 GLY A CA 1
ATOM 649 C C . GLY A 1 82 ? 1.908 5.121 0.453 1.00 89.00 82 GLY A C 1
ATOM 650 O O . GLY A 1 82 ? 1.042 4.637 1.179 1.00 89.00 82 GLY A O 1
ATOM 651 N N . ILE A 1 83 ? 2.920 5.844 0.946 1.00 90.06 83 ILE A N 1
ATOM 652 C CA . ILE A 1 83 ? 3.073 6.145 2.380 1.00 90.06 83 ILE A CA 1
ATOM 653 C C . ILE A 1 83 ? 1.878 6.959 2.889 1.00 90.06 83 ILE A C 1
ATOM 655 O O . ILE A 1 83 ? 1.306 6.628 3.926 1.00 90.06 83 ILE A O 1
ATOM 659 N N . VAL A 1 84 ? 1.454 7.991 2.152 1.00 89.19 84 VAL A N 1
ATOM 660 C CA . VAL A 1 84 ? 0.271 8.792 2.516 1.00 89.19 84 VAL A CA 1
ATOM 661 C C . VAL A 1 84 ? -0.997 7.929 2.551 1.00 89.19 84 VAL A C 1
ATOM 663 O O . VAL A 1 84 ? -1.814 8.068 3.463 1.00 89.19 84 VAL A O 1
ATOM 666 N N . SER A 1 85 ? -1.150 7.004 1.600 1.00 85.06 85 SER A N 1
ATOM 667 C CA . SER A 1 85 ? -2.261 6.043 1.585 1.00 85.06 85 SER A CA 1
ATOM 668 C C . SER A 1 85 ? -2.235 5.105 2.802 1.00 85.06 85 SER A C 1
ATOM 670 O O . SER A 1 85 ? -3.269 4.900 3.439 1.00 85.06 85 SER A O 1
ATOM 672 N N . LEU A 1 86 ? -1.057 4.607 3.200 1.00 84.81 86 LEU A N 1
ATOM 673 C CA . LEU A 1 86 ? -0.898 3.803 4.419 1.00 84.81 86 LEU A CA 1
ATOM 674 C C . LEU A 1 86 ? -1.295 4.579 5.678 1.00 84.81 86 LEU A C 1
ATOM 676 O O . LEU A 1 86 ? -2.008 4.041 6.523 1.00 84.81 86 LEU A O 1
ATOM 680 N N . PHE A 1 87 ? -0.902 5.851 5.793 1.00 84.12 87 PHE A N 1
ATOM 681 C CA . PHE A 1 87 ? -1.315 6.689 6.923 1.00 84.12 87 PHE A CA 1
ATOM 682 C C . PHE A 1 87 ? -2.838 6.796 7.035 1.00 84.12 87 PHE A C 1
ATOM 684 O O . PHE A 1 87 ? -3.363 6.697 8.144 1.00 84.12 87 PHE A O 1
ATOM 691 N N . ARG A 1 88 ? -3.562 6.918 5.911 1.00 82.06 88 ARG A N 1
ATOM 692 C CA . ARG A 1 88 ? -5.035 6.882 5.921 1.00 82.06 88 ARG A CA 1
ATOM 693 C C . ARG A 1 88 ? -5.558 5.562 6.472 1.00 82.06 88 ARG A C 1
ATOM 695 O O . ARG A 1 88 ? -6.457 5.582 7.303 1.00 82.06 88 ARG A O 1
ATOM 702 N N . GLN A 1 89 ? -5.034 4.432 5.999 1.00 78.81 89 GLN A N 1
ATOM 703 C CA . GLN A 1 89 ? -5.505 3.105 6.412 1.00 78.81 89 GLN A CA 1
ATOM 704 C C . GLN A 1 89 ? -5.289 2.873 7.914 1.00 78.81 89 GLN A C 1
ATOM 706 O O . GLN A 1 89 ? -6.179 2.360 8.598 1.00 78.81 89 GLN A O 1
ATOM 711 N N . VAL A 1 90 ? -4.144 3.317 8.443 1.00 82.81 90 VAL A N 1
ATOM 712 C CA . VAL A 1 90 ? -3.837 3.280 9.880 1.00 82.81 90 VAL A CA 1
ATOM 713 C C . VAL A 1 90 ? -4.776 4.200 10.663 1.00 82.81 90 VAL A C 1
ATOM 715 O O . VAL A 1 90 ? -5.362 3.768 11.655 1.00 82.81 90 VAL A O 1
ATOM 718 N N . GLU A 1 91 ? -4.970 5.444 10.211 1.00 82.56 91 GLU A N 1
ATOM 719 C CA . GLU A 1 91 ? -5.865 6.404 10.870 1.00 82.56 91 GLU A CA 1
ATOM 720 C C . GLU A 1 91 ? -7.314 5.898 10.885 1.00 82.56 91 GLU A C 1
ATOM 722 O O . GLU A 1 91 ? -7.979 5.939 11.922 1.00 82.56 91 GLU A O 1
ATOM 727 N N . GLU A 1 92 ? -7.804 5.395 9.752 1.00 80.38 92 GLU A N 1
ATOM 728 C CA . GLU A 1 92 ? -9.144 4.837 9.629 1.00 80.38 92 GLU A CA 1
ATOM 729 C C . GLU A 1 92 ? -9.312 3.688 10.612 1.00 80.38 92 GLU A C 1
ATOM 731 O O . GLU A 1 92 ? -10.221 3.721 11.438 1.00 80.38 92 GLU A O 1
ATOM 736 N N . SER A 1 93 ? -8.399 2.723 10.599 1.00 79.19 93 SER A N 1
ATOM 737 C CA . SER A 1 93 ? -8.520 1.547 11.450 1.00 79.19 93 SER A CA 1
ATOM 738 C C . SER A 1 93 ? -8.400 1.876 12.939 1.00 79.19 93 SER A C 1
ATOM 740 O O . SER A 1 93 ? -9.137 1.309 13.747 1.00 79.19 93 SER A O 1
ATOM 742 N N . HIS A 1 94 ? -7.555 2.842 13.309 1.00 83.69 94 HIS A N 1
ATOM 743 C CA . HIS A 1 94 ? -7.498 3.366 14.672 1.00 83.69 94 HIS A CA 1
ATOM 744 C C . HIS A 1 94 ? -8.831 4.007 15.089 1.00 83.69 94 HIS A C 1
ATOM 746 O O . HIS A 1 94 ? -9.334 3.730 16.178 1.00 83.69 94 HIS A O 1
ATOM 752 N N . ARG A 1 95 ? -9.467 4.794 14.208 1.00 83.50 95 ARG A N 1
ATOM 753 C CA . ARG A 1 95 ? -10.802 5.367 14.459 1.00 83.50 95 ARG A CA 1
ATOM 754 C C . ARG A 1 95 ? -11.869 4.285 14.632 1.00 83.50 95 ARG A C 1
ATOM 756 O O . ARG A 1 95 ? -12.707 4.409 15.522 1.00 83.50 95 ARG A O 1
ATOM 763 N N . ILE A 1 96 ? -11.846 3.217 13.823 1.00 83.06 96 ILE A N 1
ATOM 764 C CA . ILE A 1 96 ? -12.777 2.082 13.983 1.00 83.06 96 ILE A CA 1
ATOM 765 C C . ILE A 1 96 ? -12.611 1.456 15.365 1.00 83.06 96 ILE A C 1
ATOM 767 O O . ILE A 1 96 ? -13.604 1.227 16.053 1.00 83.06 96 ILE A O 1
ATOM 771 N N . LEU A 1 97 ? -11.371 1.185 15.761 1.00 84.06 97 LEU A N 1
ATOM 772 C CA . LEU A 1 97 ? -11.047 0.549 17.031 1.00 84.06 97 LEU A CA 1
ATOM 773 C C . LEU A 1 97 ? -11.485 1.417 18.215 1.00 84.06 97 LEU A C 1
ATOM 775 O O . LEU A 1 97 ? -12.170 0.923 19.110 1.00 84.06 97 LEU A O 1
ATOM 779 N N . MET A 1 98 ? -11.173 2.715 18.185 1.00 85.62 98 MET A N 1
ATOM 780 C CA . MET A 1 98 ? -11.599 3.666 19.216 1.00 85.62 98 MET A CA 1
ATOM 781 C C . MET A 1 98 ? -13.125 3.739 19.319 1.00 85.62 98 MET A C 1
ATOM 783 O O . MET A 1 98 ? -13.657 3.670 20.422 1.00 85.62 98 MET A O 1
ATOM 787 N N . PHE A 1 99 ? -13.837 3.761 18.188 1.00 85.44 99 PHE A N 1
ATOM 788 C CA . PHE A 1 99 ? -15.301 3.719 18.170 1.00 85.44 99 PHE A CA 1
ATOM 789 C C . PHE A 1 99 ? -15.864 2.429 18.791 1.00 85.44 99 PHE A C 1
ATOM 791 O O . PHE A 1 99 ? -16.815 2.479 19.567 1.00 85.44 99 PHE A O 1
ATOM 798 N N . GLN A 1 100 ? -15.279 1.260 18.498 1.00 83.69 100 GLN A N 1
ATOM 799 C CA . GLN A 1 100 ? -15.719 0.005 19.123 1.00 83.69 100 GLN A CA 1
ATOM 800 C C . GLN A 1 100 ? -15.434 -0.014 20.633 1.00 83.69 100 GLN A C 1
ATOM 802 O O . GLN A 1 100 ? -16.297 -0.431 21.405 1.00 83.69 100 GLN A O 1
ATOM 807 N N . ARG A 1 101 ? -14.265 0.477 21.069 1.00 86.62 101 ARG A N 1
ATOM 808 C CA . ARG A 1 101 ? -13.915 0.595 22.495 1.00 86.62 101 ARG A CA 1
ATOM 809 C C . ARG A 1 101 ? -14.839 1.560 23.235 1.00 86.62 101 ARG A C 1
ATOM 811 O O . ARG A 1 101 ? -15.277 1.258 24.343 1.00 86.62 101 ARG A O 1
ATOM 818 N N . GLU A 1 102 ? -15.168 2.692 22.624 1.00 86.31 102 GLU A N 1
ATOM 819 C CA . GLU A 1 102 ? -16.105 3.660 23.191 1.00 86.31 102 GLU A CA 1
ATOM 820 C C . GLU A 1 102 ? -17.512 3.065 23.319 1.00 86.31 102 GLU A C 1
ATOM 822 O O . GLU A 1 102 ? -18.119 3.155 24.387 1.00 86.31 102 GLU A O 1
ATOM 827 N N . ASN A 1 103 ? -17.996 2.374 22.284 1.00 84.00 103 ASN A N 1
ATOM 828 C CA . ASN A 1 103 ? -19.277 1.666 22.329 1.00 84.00 103 ASN A CA 1
ATOM 829 C C . ASN A 1 103 ? -19.315 0.601 23.430 1.00 84.00 103 ASN A C 1
ATOM 831 O O . ASN A 1 103 ? -20.326 0.470 24.122 1.00 84.00 103 ASN A O 1
ATOM 835 N N . LEU A 1 104 ? -18.225 -0.149 23.610 1.00 84.69 104 LEU A N 1
ATOM 836 C CA . LEU A 1 104 ? -18.106 -1.127 24.687 1.00 84.69 104 LEU A CA 1
ATOM 837 C C . LEU A 1 104 ? -18.161 -0.442 26.062 1.00 84.69 104 LEU A C 1
ATOM 839 O O . LEU A 1 104 ? -18.961 -0.838 26.907 1.00 84.69 104 LEU A O 1
ATOM 843 N N . SER A 1 105 ? -17.372 0.615 26.269 1.00 85.38 105 SER A N 1
ATOM 844 C CA . SER A 1 105 ? -17.330 1.378 27.525 1.00 85.38 105 SER A CA 1
ATOM 845 C C . SER A 1 105 ? -18.695 1.973 27.893 1.00 85.38 105 SER A C 1
ATOM 847 O O . SER A 1 105 ? -19.177 1.800 29.012 1.00 85.38 105 SER A O 1
ATOM 849 N N . ARG A 1 106 ? -19.381 2.609 26.936 1.00 82.19 106 ARG A N 1
ATOM 850 C CA . ARG A 1 106 ? -20.714 3.197 27.151 1.00 82.19 106 ARG A CA 1
ATOM 851 C C . ARG A 1 106 ? -21.767 2.147 27.523 1.00 82.19 106 ARG A C 1
ATOM 853 O O . ARG A 1 106 ? -22.602 2.409 28.387 1.00 82.19 106 ARG A O 1
ATOM 860 N N . ARG A 1 107 ? -21.696 0.947 26.937 1.00 80.38 107 ARG A N 1
ATOM 861 C CA . ARG A 1 107 ? -22.586 -0.177 27.281 1.00 80.38 107 ARG A CA 1
ATOM 862 C C . ARG A 1 107 ? -22.288 -0.764 28.657 1.00 80.38 107 ARG A C 1
ATOM 864 O O . ARG A 1 107 ? -23.224 -1.034 29.404 1.00 80.38 107 ARG A O 1
ATOM 871 N N . LEU A 1 108 ? -21.011 -0.903 29.021 1.00 82.69 108 LEU A N 1
ATOM 872 C CA . LEU A 1 108 ? -20.601 -1.312 30.372 1.00 82.69 108 LEU A CA 1
ATOM 873 C C . LEU A 1 108 ? -21.074 -0.316 31.446 1.00 82.69 108 LEU A C 1
ATOM 875 O O . LEU A 1 108 ? -21.376 -0.723 32.564 1.00 82.69 108 LEU A O 1
ATOM 879 N N . ASN A 1 109 ? -21.217 0.962 31.086 1.00 84.38 109 ASN A N 1
ATOM 880 C CA . ASN A 1 109 ? -21.765 2.012 31.948 1.00 84.38 109 ASN A CA 1
ATOM 881 C C . ASN A 1 109 ? -23.309 2.058 31.989 1.00 84.38 109 ASN A C 1
ATOM 883 O O . ASN A 1 109 ? -23.868 2.978 32.582 1.00 84.38 109 ASN A O 1
ATOM 887 N N . GLY A 1 110 ? -24.007 1.088 31.384 1.00 77.12 110 GLY A N 1
ATOM 888 C CA . GLY A 1 110 ? -25.463 0.927 31.495 1.00 77.12 110 GLY A CA 1
ATOM 889 C C . GLY A 1 110 ? -26.286 1.472 30.323 1.00 77.12 110 GLY A C 1
ATOM 890 O O . GLY A 1 110 ? -27.507 1.335 30.330 1.00 77.12 110 GLY A O 1
ATOM 891 N N . ASN A 1 111 ? -25.660 2.040 29.288 1.00 79.44 111 ASN A N 1
ATOM 892 C CA . ASN A 1 111 ? -26.380 2.533 28.111 1.00 79.44 111 ASN A CA 1
ATOM 893 C C . ASN A 1 111 ? -26.508 1.436 27.032 1.00 79.44 111 ASN A C 1
ATOM 895 O O . ASN A 1 111 ? -25.713 1.355 26.093 1.00 79.44 111 ASN A O 1
ATOM 899 N N . LEU A 1 112 ? -27.474 0.527 27.217 1.00 70.06 112 LEU A N 1
ATOM 900 C CA . LEU A 1 112 ? -27.599 -0.723 26.446 1.00 70.06 112 LEU A CA 1
ATOM 901 C C . LEU A 1 112 ? -28.371 -0.593 25.119 1.00 70.06 112 LEU A C 1
ATOM 903 O O . LEU A 1 112 ? -28.141 -1.383 24.197 1.00 70.06 112 LEU A O 1
ATOM 907 N N . HIS A 1 113 ? -29.260 0.396 25.002 1.00 64.06 113 HIS A N 1
ATOM 908 C CA . HIS A 1 113 ? -30.226 0.491 23.898 1.00 64.06 113 HIS A CA 1
ATOM 909 C C . HIS A 1 113 ? -29.857 1.487 22.796 1.00 64.06 113 HIS A C 1
ATOM 911 O O . HIS A 1 113 ? -30.480 1.477 21.734 1.00 64.06 113 HIS A O 1
ATOM 917 N N . GLU A 1 114 ? -28.833 2.314 22.997 1.00 68.38 114 GLU A N 1
ATOM 918 C CA . GLU A 1 114 ? -28.431 3.295 21.996 1.00 68.38 114 GLU A CA 1
ATOM 919 C C . GLU A 1 114 ? -27.712 2.601 20.819 1.00 68.38 114 GLU A C 1
ATOM 921 O O . GLU A 1 114 ? -26.732 1.854 20.982 1.00 68.38 114 GLU A O 1
ATOM 926 N N . LYS A 1 115 ? -28.247 2.797 19.606 1.00 63.50 115 LYS A N 1
ATOM 927 C CA . LYS A 1 115 ? -27.589 2.402 18.358 1.00 63.50 115 LYS A CA 1
ATOM 928 C C . LYS A 1 115 ? -26.636 3.520 17.960 1.00 63.50 115 LYS A C 1
ATOM 930 O O . LYS A 1 115 ? -27.068 4.573 17.509 1.00 63.50 115 LYS A O 1
ATOM 935 N N . PHE A 1 116 ? -25.343 3.270 18.111 1.00 64.88 116 PHE A N 1
ATOM 936 C CA . PHE A 1 116 ? -24.316 4.181 17.625 1.00 64.88 116 PHE A CA 1
ATOM 937 C C . PHE A 1 116 ? -24.052 3.881 16.152 1.00 64.88 116 PHE A C 1
ATOM 939 O O . PHE A 1 116 ? -23.502 2.829 15.812 1.00 64.88 116 PHE A O 1
ATOM 946 N N . GLU A 1 117 ? -24.469 4.790 15.278 1.00 62.00 117 GLU A N 1
ATOM 947 C CA . GLU A 1 117 ? -24.075 4.755 13.876 1.00 62.00 117 GLU A CA 1
ATOM 948 C C . GLU A 1 117 ? -22.696 5.380 13.694 1.00 62.00 117 GLU A C 1
ATOM 950 O O . GLU A 1 117 ? -22.284 6.309 14.390 1.00 62.00 117 GLU A O 1
ATOM 955 N N . LYS A 1 118 ? -21.946 4.789 12.771 1.00 65.56 118 LYS A N 1
ATOM 956 C CA . LYS A 1 118 ? -20.576 5.161 12.467 1.00 65.56 118 LYS A CA 1
ATOM 957 C C . LYS A 1 118 ? -20.606 6.086 11.260 1.00 65.56 118 LYS A C 1
ATOM 959 O O . LYS A 1 118 ? -20.795 5.596 10.152 1.00 65.56 118 LYS A O 1
ATOM 964 N N . ASP A 1 119 ? -20.355 7.373 11.466 1.00 56.06 119 ASP A N 1
ATOM 965 C CA . ASP A 1 119 ? -20.218 8.325 10.365 1.00 56.06 119 ASP A CA 1
ATOM 966 C C . ASP A 1 119 ? -18.786 8.876 10.331 1.00 56.06 119 ASP A C 1
ATOM 968 O O . ASP A 1 119 ? -18.427 9.844 11.001 1.00 56.06 119 ASP A O 1
ATOM 972 N N . PHE A 1 120 ? -17.913 8.185 9.595 1.00 65.12 120 PHE A N 1
ATOM 973 C CA . PHE A 1 120 ? -16.558 8.663 9.313 1.00 65.12 120 PHE A CA 1
ATOM 974 C C . PHE A 1 120 ? -16.426 8.874 7.807 1.00 65.12 120 PHE A C 1
ATOM 976 O O . PHE A 1 120 ? -15.943 7.978 7.109 1.00 65.12 120 PHE A O 1
ATOM 983 N N . PRO A 1 121 ? -16.857 10.031 7.277 1.00 64.81 121 PRO A N 1
ATOM 984 C CA . PRO A 1 121 ? -16.684 10.314 5.865 1.00 64.81 121 PRO A CA 1
ATOM 985 C C . PRO A 1 121 ? -15.183 10.304 5.523 1.00 64.81 121 PRO A C 1
ATOM 987 O O . PRO A 1 121 ? -14.392 10.989 6.188 1.00 64.81 121 PRO A O 1
ATOM 990 N N . PRO A 1 122 ? -14.753 9.542 4.501 1.00 64.69 122 PRO A N 1
ATOM 991 C CA . PRO A 1 122 ? -13.356 9.527 4.096 1.00 64.69 122 PRO A CA 1
ATOM 992 C C . PRO A 1 122 ? -12.958 10.913 3.579 1.00 64.69 122 PRO A C 1
ATOM 994 O O . PRO A 1 122 ? -13.666 11.525 2.772 1.00 64.69 122 PRO A O 1
ATOM 997 N N . LYS A 1 123 ? -11.799 11.431 4.007 1.00 72.12 123 LYS A N 1
ATOM 998 C CA . LYS A 1 123 ? -11.291 12.693 3.450 1.00 72.12 123 LYS A CA 1
ATOM 999 C C . LYS A 1 123 ? -10.930 12.463 1.979 1.00 72.12 123 LYS A C 1
ATOM 1001 O O . LYS A 1 123 ? -10.028 11.682 1.677 1.00 72.12 123 LYS A O 1
ATOM 1006 N N . LYS A 1 124 ? -11.594 13.189 1.070 1.00 75.62 124 LYS A N 1
ATOM 1007 C CA . LYS A 1 124 ? -11.420 13.084 -0.396 1.00 75.62 124 LYS A CA 1
ATOM 1008 C C . LYS A 1 124 ? -9.955 13.146 -0.847 1.00 75.62 124 LYS A C 1
ATOM 1010 O O . LYS A 1 124 ? -9.575 12.446 -1.778 1.00 75.62 124 LYS A O 1
ATOM 1015 N N . MET A 1 125 ? -9.128 13.935 -0.156 1.00 72.06 125 MET A N 1
ATOM 1016 C CA . MET A 1 125 ? -7.697 14.075 -0.447 1.00 72.06 125 MET A CA 1
ATOM 1017 C C . MET A 1 125 ? -6.962 12.730 -0.437 1.00 72.06 125 MET A C 1
ATOM 1019 O O . MET A 1 125 ? -6.135 12.478 -1.305 1.00 72.06 125 MET A O 1
ATOM 1023 N N . PHE A 1 126 ? -7.289 11.831 0.490 1.00 77.69 126 PHE A N 1
ATOM 1024 C CA . PHE A 1 126 ? -6.585 10.558 0.571 1.00 77.69 126 PHE A CA 1
ATOM 1025 C C . PHE A 1 126 ? -7.009 9.546 -0.499 1.00 77.69 126 PHE A C 1
ATOM 1027 O O . PHE A 1 126 ? -6.232 8.650 -0.814 1.00 77.69 126 PHE A O 1
ATOM 1034 N N . LEU A 1 127 ? -8.217 9.663 -1.061 1.00 78.69 127 LEU A N 1
ATOM 1035 C CA . LEU A 1 127 ? -8.616 8.853 -2.219 1.00 78.69 127 LEU A CA 1
ATOM 1036 C C . LEU A 1 127 ? -7.755 9.214 -3.432 1.00 78.69 127 LEU A C 1
ATOM 1038 O O . LEU A 1 127 ? -7.297 8.332 -4.147 1.00 78.69 127 LEU A O 1
ATOM 1042 N N . ILE A 1 128 ? -7.465 10.505 -3.621 1.00 84.94 128 ILE A N 1
ATOM 1043 C CA . ILE A 1 128 ? -6.609 10.982 -4.715 1.00 84.94 128 ILE A CA 1
ATOM 1044 C C . ILE A 1 128 ? -5.205 10.370 -4.611 1.00 84.94 128 ILE A C 1
ATOM 1046 O O . ILE A 1 128 ? -4.697 9.853 -5.601 1.00 84.94 128 ILE A O 1
ATOM 1050 N N . PHE A 1 129 ? -4.593 10.373 -3.421 1.00 85.12 129 PHE A N 1
ATOM 1051 C CA . PHE A 1 129 ? -3.267 9.773 -3.221 1.00 85.12 129 PHE A CA 1
ATOM 1052 C C . PHE A 1 129 ? -3.241 8.266 -3.469 1.00 85.12 129 PHE A C 1
ATOM 1054 O O . PHE A 1 129 ? -2.263 7.757 -4.006 1.00 85.12 129 PHE A O 1
ATOM 1061 N N . GLU A 1 130 ? -4.314 7.560 -3.125 1.00 84.69 130 GLU 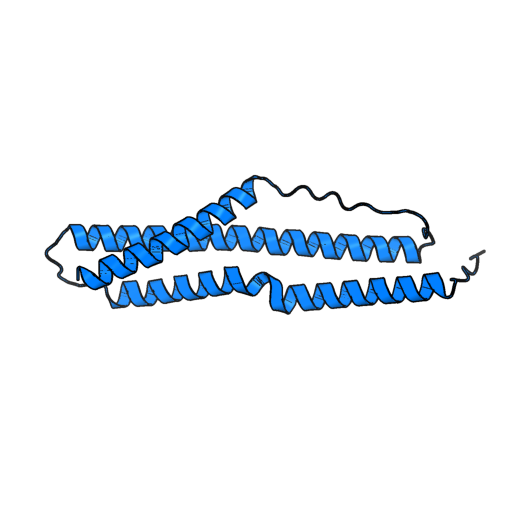A N 1
ATOM 1062 C CA . GLU A 1 130 ? -4.437 6.134 -3.408 1.00 84.69 130 GLU A CA 1
ATOM 1063 C C . GLU A 1 130 ? -4.507 5.852 -4.918 1.00 84.69 130 GLU A C 1
ATOM 1065 O O . GLU A 1 130 ? -3.791 4.984 -5.413 1.00 84.69 130 GLU A O 1
ATOM 1070 N N . TYR A 1 131 ? -5.282 6.629 -5.681 1.00 88.88 131 TYR A N 1
ATOM 1071 C CA . TYR A 1 131 ? -5.295 6.511 -7.144 1.00 88.88 131 TYR A CA 1
ATOM 1072 C C . TYR A 1 131 ? -3.941 6.861 -7.769 1.00 88.88 131 TYR A C 1
ATOM 1074 O O . TYR A 1 131 ? -3.453 6.126 -8.629 1.00 88.88 131 TYR A O 1
ATOM 1082 N N . LEU A 1 132 ? -3.310 7.953 -7.322 1.00 89.50 132 LEU A N 1
ATOM 1083 C CA . LEU A 1 132 ? -1.979 8.347 -7.792 1.00 89.50 132 LEU A CA 1
ATOM 1084 C C . LEU A 1 132 ? -0.948 7.247 -7.528 1.00 89.50 132 LEU A C 1
ATOM 1086 O O . LEU A 1 132 ? -0.146 6.949 -8.411 1.00 89.50 132 LEU A O 1
ATOM 1090 N N . PHE A 1 133 ? -1.007 6.606 -6.360 1.00 91.62 133 PHE A N 1
ATOM 1091 C CA . PHE A 1 133 ? -0.131 5.494 -6.010 1.00 91.62 133 PHE A CA 1
ATOM 1092 C C . PHE A 1 133 ? -0.207 4.357 -7.029 1.00 91.62 133 PHE A C 1
ATOM 1094 O O . PHE A 1 133 ? 0.822 3.952 -7.573 1.00 91.62 133 PHE A O 1
ATOM 1101 N N . TYR A 1 134 ? -1.411 3.873 -7.339 1.00 89.75 134 TYR A N 1
ATOM 1102 C CA . TYR A 1 134 ? -1.577 2.765 -8.282 1.00 89.75 134 TYR A CA 1
ATOM 1103 C C . TYR A 1 134 ? -1.169 3.139 -9.711 1.00 89.75 134 TYR A C 1
ATOM 1105 O O . TYR A 1 134 ? -0.539 2.329 -10.398 1.00 89.75 134 TYR A O 1
ATOM 1113 N N . ILE A 1 135 ? -1.465 4.368 -10.148 1.00 92.69 135 ILE A N 1
ATOM 1114 C CA . ILE A 1 135 ? -1.075 4.866 -11.474 1.00 92.69 135 ILE A CA 1
ATOM 1115 C C . ILE A 1 135 ? 0.451 4.940 -11.590 1.00 92.69 135 ILE A C 1
ATOM 1117 O O . ILE A 1 135 ? 1.018 4.365 -12.519 1.00 92.69 135 ILE A O 1
ATOM 1121 N N . PHE A 1 136 ? 1.131 5.595 -10.643 1.00 92.31 136 PHE A N 1
ATOM 1122 C CA . PHE A 1 136 ? 2.589 5.737 -10.687 1.00 92.31 136 PHE A CA 1
ATOM 1123 C C . PHE A 1 136 ? 3.311 4.408 -10.474 1.00 92.31 136 PHE A C 1
ATOM 1125 O O . PHE A 1 136 ? 4.294 4.139 -11.161 1.00 92.31 136 PHE A O 1
ATOM 1132 N N . SER A 1 137 ? 2.809 3.541 -9.592 1.00 89.25 137 SER A N 1
ATOM 1133 C CA . SER A 1 137 ? 3.378 2.205 -9.409 1.00 89.25 137 SER A CA 1
ATOM 1134 C C . SER A 1 137 ? 3.300 1.394 -10.704 1.00 89.25 137 SER A C 1
ATOM 1136 O O . SER A 1 137 ? 4.299 0.808 -11.112 1.00 89.25 137 SER A O 1
ATOM 1138 N N . SER A 1 138 ? 2.156 1.396 -11.391 1.00 91.81 138 SER A N 1
ATOM 1139 C CA . SER A 1 138 ? 2.001 0.672 -12.661 1.00 91.81 138 SER A CA 1
ATOM 1140 C C . SER A 1 138 ? 2.880 1.271 -13.762 1.00 91.81 138 SER A C 1
ATOM 1142 O O . SER A 1 138 ? 3.575 0.545 -14.474 1.00 91.81 138 SER A O 1
ATOM 1144 N N . LEU A 1 139 ? 2.910 2.604 -13.858 1.00 92.31 139 LEU A N 1
ATOM 1145 C CA . LEU A 1 139 ? 3.737 3.326 -14.822 1.00 92.31 139 LEU A CA 1
ATOM 1146 C C . LEU A 1 139 ? 5.231 3.040 -14.622 1.00 92.31 139 LEU A C 1
ATOM 1148 O O . LEU A 1 139 ? 5.944 2.839 -15.601 1.00 92.31 139 LEU A O 1
ATOM 1152 N N . SER A 1 140 ? 5.701 2.965 -13.374 1.00 89.94 140 SER A N 1
ATOM 1153 C CA . SER A 1 140 ? 7.105 2.674 -13.074 1.00 89.94 140 SER A CA 1
ATOM 1154 C C . SER A 1 140 ? 7.554 1.300 -13.570 1.00 89.94 140 SER A C 1
ATOM 1156 O O . SER A 1 140 ? 8.662 1.177 -14.084 1.00 89.94 140 SER A O 1
ATOM 1158 N N . ILE A 1 141 ? 6.688 0.283 -13.493 1.00 89.50 141 ILE A N 1
ATOM 1159 C CA . ILE A 1 141 ? 6.991 -1.071 -13.977 1.00 89.50 141 ILE A CA 1
ATOM 1160 C C . ILE A 1 141 ? 7.122 -1.060 -15.503 1.00 89.50 141 ILE A C 1
ATOM 1162 O O . ILE A 1 141 ? 8.067 -1.625 -16.050 1.00 89.50 141 ILE A O 1
ATOM 1166 N N . VAL A 1 142 ? 6.207 -0.369 -16.189 1.00 91.38 142 VAL A N 1
ATOM 1167 C CA . VAL A 1 142 ? 6.228 -0.224 -17.651 1.00 91.38 142 VAL A CA 1
ATOM 1168 C C . VAL A 1 142 ? 7.475 0.538 -18.115 1.00 91.38 142 VAL A C 1
ATOM 1170 O O . VAL A 1 142 ? 8.151 0.103 -19.049 1.00 91.38 142 VAL A O 1
ATOM 1173 N N . LEU A 1 143 ? 7.817 1.644 -17.446 1.00 88.38 143 LEU A N 1
ATOM 1174 C CA . LEU A 1 143 ? 9.026 2.419 -17.740 1.00 88.38 143 LEU A CA 1
ATOM 1175 C C . LEU A 1 143 ? 10.298 1.601 -17.506 1.00 88.38 143 LEU A C 1
ATOM 1177 O O . LEU A 1 143 ? 11.207 1.640 -18.332 1.00 88.38 143 LEU A O 1
ATOM 1181 N N . LEU A 1 144 ? 10.344 0.822 -16.424 1.00 86.44 144 LEU A N 1
ATOM 1182 C CA . LEU A 1 144 ? 11.482 -0.034 -16.114 1.00 86.44 144 LEU A CA 1
ATOM 1183 C C . LEU A 1 144 ? 11.653 -1.156 -17.147 1.00 86.44 144 LEU A C 1
ATOM 1185 O O . LEU A 1 144 ? 12.775 -1.420 -17.573 1.00 86.44 144 LEU A O 1
ATOM 1189 N N . ALA A 1 145 ? 10.561 -1.786 -17.586 1.00 87.25 145 ALA A N 1
ATOM 1190 C CA . ALA A 1 145 ? 10.602 -2.799 -18.639 1.00 87.25 145 ALA A CA 1
ATOM 1191 C C . ALA A 1 145 ? 11.121 -2.211 -19.963 1.00 87.25 145 ALA A C 1
ATOM 1193 O O . ALA A 1 145 ? 12.005 -2.792 -20.589 1.00 87.25 145 ALA A O 1
ATOM 1194 N N . MET A 1 146 ? 10.639 -1.023 -20.353 1.00 87.06 146 MET A N 1
ATOM 1195 C CA . MET A 1 146 ? 11.157 -0.313 -21.528 1.00 87.06 146 MET A CA 1
ATOM 1196 C C . MET A 1 146 ? 12.641 0.037 -21.385 1.00 87.06 146 MET A C 1
ATOM 1198 O O . MET A 1 146 ? 13.408 -0.175 -22.321 1.00 87.06 146 MET A O 1
ATOM 1202 N N . TYR A 1 147 ? 13.059 0.531 -20.216 1.00 84.38 147 TYR A N 1
ATOM 1203 C CA . TYR A 1 147 ? 14.462 0.829 -19.930 1.00 84.38 147 TYR A CA 1
ATOM 1204 C C . TYR A 1 147 ? 15.349 -0.416 -20.056 1.00 84.38 147 TYR A C 1
ATOM 1206 O O . TYR A 1 147 ? 16.431 -0.334 -20.627 1.00 84.38 147 TYR A O 1
ATOM 1214 N N . GLY A 1 148 ? 14.881 -1.567 -19.566 1.00 81.88 148 GLY A N 1
ATOM 1215 C CA . GLY A 1 148 ? 15.602 -2.835 -19.662 1.00 81.88 148 GLY A CA 1
ATOM 1216 C C . GLY A 1 148 ? 15.740 -3.378 -21.088 1.00 81.88 148 GLY A C 1
ATOM 1217 O O . GLY A 1 148 ? 16.739 -4.021 -21.373 1.00 81.88 148 GLY A O 1
ATOM 1218 N N . ILE A 1 149 ? 14.772 -3.116 -21.976 1.00 84.31 149 ILE A N 1
ATOM 1219 C CA . ILE A 1 149 ? 14.816 -3.545 -23.389 1.00 84.31 149 ILE A CA 1
ATOM 1220 C C . ILE A 1 149 ? 15.697 -2.618 -24.238 1.00 84.31 149 ILE A C 1
ATOM 1222 O O . ILE A 1 149 ? 16.360 -3.071 -25.164 1.00 84.31 149 ILE A O 1
ATOM 1226 N N . LEU A 1 150 ? 15.653 -1.311 -23.965 1.00 78.69 150 LEU A N 1
ATOM 1227 C CA . LEU A 1 150 ? 16.342 -0.286 -24.760 1.00 78.69 150 LEU A CA 1
ATOM 1228 C C . LEU A 1 150 ? 17.820 -0.103 -24.392 1.00 78.69 150 LEU A C 1
ATOM 1230 O O . LEU A 1 150 ? 18.522 0.648 -25.073 1.00 78.69 150 LEU A O 1
ATOM 1234 N N . LYS A 1 151 ? 18.266 -0.718 -23.297 1.00 66.25 151 LYS A N 1
ATOM 1235 C CA . LYS A 1 151 ? 19.658 -0.720 -22.856 1.00 66.25 151 LYS A CA 1
ATOM 1236 C C . LYS A 1 151 ? 20.406 -1.902 -23.463 1.00 66.25 151 LYS A C 1
ATOM 1238 O O . LYS A 1 151 ? 21.566 -1.674 -23.868 1.00 66.25 151 LYS A O 1
#

Foldseek 3Di:
DDPPPDDDPVRVVVLVVLVVVLVVLVVCLVPPPLCPLVVLLVVLVVVVVVLVVPPDPDDPDPVLVVLSVLLVVLSVLLNVLSVLLSVLVNVVSVVVSVVSVVVSVVVVVPPPPDDDDDDDPRDPVNVVSVVSNVVSSVVSVVSSVVSVVVD

Secondary structure (DSSP, 8-state):
--------HHHHHHHHHHHHHHHHHHHHHHHTTTHHHHHHHHHHHHHHHHHHHT--TT---HHHHHHHHHHHHHHHHHHHHHHHHHHHHHHHHHHHHHHHHHHHHHHHTT--S-------PPPHHHHHHHHHHHHHHHHHHHHHHHHHHH-

pLDDT: mean 80.29, std 11.41, range [39.81, 93.69]